Protein AF-A0A9X8YNL9-F1 (afdb_monomer_lite)

Structure (mmCIF, N/CA/C/O backbone):
data_AF-A0A9X8YNL9-F1
#
_entry.id   AF-A0A9X8YNL9-F1
#
loop_
_atom_site.group_PDB
_atom_site.id
_atom_site.type_symbol
_atom_site.label_atom_id
_atom_site.label_alt_id
_atom_site.label_comp_id
_atom_site.label_asym_id
_atom_site.label_entity_id
_atom_site.label_seq_id
_atom_site.pdbx_PDB_ins_code
_atom_site.Cartn_x
_atom_site.Cartn_y
_atom_site.Cartn_z
_atom_site.occupancy
_atom_site.B_iso_or_equiv
_atom_site.auth_seq_id
_atom_site.auth_comp_id
_atom_site.auth_asym_id
_atom_site.auth_atom_id
_atom_site.pdbx_PDB_model_num
ATOM 1 N N . MET A 1 1 ? 21.954 10.786 11.790 1.00 39.81 1 MET A N 1
ATOM 2 C CA . MET A 1 1 ? 21.051 9.618 11.808 1.00 39.81 1 MET A CA 1
ATOM 3 C C . MET A 1 1 ? 20.356 9.562 10.461 1.00 39.81 1 MET A C 1
ATOM 5 O O . MET A 1 1 ? 19.529 10.422 10.198 1.00 39.81 1 MET A O 1
ATOM 9 N N . ALA A 1 2 ? 20.757 8.650 9.575 1.00 42.72 2 ALA A N 1
ATOM 10 C CA . ALA A 1 2 ? 19.936 8.339 8.409 1.00 42.72 2 ALA A CA 1
ATOM 11 C C . ALA A 1 2 ? 18.742 7.529 8.918 1.00 42.72 2 ALA A C 1
ATOM 13 O O . ALA A 1 2 ? 18.936 6.582 9.681 1.00 42.72 2 ALA A O 1
ATOM 14 N N . ASP A 1 3 ? 17.529 7.949 8.576 1.00 45.34 3 ASP A N 1
ATOM 15 C CA . ASP A 1 3 ? 16.328 7.212 8.942 1.00 45.34 3 ASP A CA 1
ATOM 16 C C . ASP A 1 3 ? 16.403 5.835 8.255 1.00 45.34 3 ASP A C 1
ATOM 18 O O . ASP A 1 3 ? 16.490 5.802 7.020 1.00 45.34 3 ASP A O 1
ATOM 22 N N . PRO A 1 4 ? 16.370 4.704 8.988 1.00 55.16 4 PRO A N 1
ATOM 23 C CA . PRO A 1 4 ? 16.346 3.371 8.377 1.00 55.16 4 PRO A CA 1
ATOM 24 C C . PRO A 1 4 ? 15.143 3.188 7.434 1.00 55.16 4 PRO A C 1
ATOM 26 O O . PRO A 1 4 ? 15.117 2.269 6.625 1.00 55.16 4 PRO A O 1
ATOM 29 N N . PHE A 1 5 ? 14.178 4.111 7.495 1.00 51.00 5 PHE A N 1
ATOM 30 C CA . PHE A 1 5 ? 13.055 4.262 6.583 1.00 51.00 5 PHE A CA 1
ATOM 31 C C . PHE A 1 5 ? 13.435 4.683 5.143 1.00 51.00 5 PHE A C 1
ATOM 33 O O . PHE A 1 5 ? 12.734 4.310 4.204 1.00 51.00 5 PHE A O 1
ATOM 40 N N . PHE A 1 6 ? 14.515 5.455 4.940 1.00 49.78 6 PHE A N 1
ATOM 41 C CA . PHE A 1 6 ? 14.955 5.950 3.616 1.00 49.78 6 PHE A CA 1
ATOM 42 C C . PHE A 1 6 ? 16.171 5.211 3.047 1.00 49.78 6 PHE A C 1
ATOM 44 O O . PHE A 1 6 ? 16.524 5.402 1.882 1.00 49.78 6 PHE A O 1
ATOM 51 N N . SER A 1 7 ? 16.817 4.365 3.845 1.00 59.91 7 SER A N 1
ATOM 52 C CA . SER A 1 7 ? 17.977 3.589 3.426 1.00 59.91 7 SER A CA 1
ATOM 53 C C . SER A 1 7 ? 17.596 2.125 3.273 1.00 59.91 7 SER A C 1
ATOM 55 O O . SER A 1 7 ? 17.603 1.393 4.256 1.00 59.91 7 SER A O 1
ATOM 57 N N . LEU A 1 8 ? 17.252 1.750 2.039 1.00 56.25 8 LEU A N 1
ATOM 58 C CA . LEU A 1 8 ? 17.347 0.434 1.389 1.00 56.25 8 LEU A CA 1
ATOM 59 C C . LEU A 1 8 ? 16.299 0.423 0.274 1.00 56.25 8 LEU A C 1
ATOM 61 O O . LEU A 1 8 ? 15.124 0.709 0.501 1.00 56.25 8 LEU A O 1
ATOM 65 N N . VAL A 1 9 ? 16.720 0.121 -0.954 1.00 61.28 9 VAL A N 1
ATOM 66 C CA . VAL A 1 9 ? 15.765 -0.193 -2.020 1.00 61.28 9 VAL A CA 1
ATOM 67 C C . VAL A 1 9 ? 14.949 -1.389 -1.513 1.00 61.28 9 VAL A C 1
ATOM 69 O O . VAL A 1 9 ? 15.551 -2.426 -1.224 1.00 61.28 9 VAL A O 1
ATOM 72 N N . PRO A 1 10 ? 13.622 -1.264 -1.344 1.00 69.44 10 PRO A N 1
ATOM 73 C CA . PRO A 1 10 ? 12.811 -2.356 -0.823 1.00 69.44 10 PRO A CA 1
ATOM 74 C C . PRO A 1 10 ? 12.897 -3.543 -1.773 1.00 69.44 10 PRO A C 1
ATOM 76 O O . PRO A 1 10 ? 13.028 -3.384 -2.995 1.00 69.44 10 PRO A O 1
ATOM 79 N N . SER A 1 11 ? 12.775 -4.752 -1.233 1.00 80.75 11 SER A N 1
ATOM 80 C CA . SER A 1 11 ? 12.670 -5.924 -2.098 1.00 80.75 11 SER A CA 1
ATOM 81 C C . SER A 1 11 ? 11.447 -5.784 -3.018 1.00 80.75 11 SER A C 1
ATOM 83 O O . SER A 1 11 ? 10.412 -5.225 -2.640 1.00 80.75 11 SER A O 1
ATOM 85 N N . ARG A 1 12 ? 11.524 -6.326 -4.240 1.00 80.31 12 ARG A N 1
ATOM 86 C CA . ARG A 1 12 ? 10.379 -6.337 -5.173 1.00 80.31 12 ARG A CA 1
ATOM 87 C C . ARG A 1 12 ? 9.130 -6.968 -4.537 1.00 80.31 12 ARG A C 1
ATOM 89 O O . ARG A 1 12 ? 8.015 -6.546 -4.833 1.00 80.31 12 ARG A O 1
ATOM 96 N N . ALA A 1 13 ? 9.330 -7.939 -3.644 1.00 86.38 13 ALA A N 1
ATOM 97 C CA . ALA A 1 13 ? 8.270 -8.585 -2.879 1.00 86.38 13 ALA A CA 1
ATOM 98 C C . ALA A 1 13 ? 7.611 -7.634 -1.866 1.00 86.38 13 ALA A C 1
ATOM 100 O O . ALA A 1 13 ? 6.387 -7.573 -1.796 1.00 86.38 13 ALA A O 1
ATOM 101 N N . GLU A 1 14 ? 8.401 -6.863 -1.119 1.00 87.69 14 GLU A N 1
ATOM 102 C CA . GLU A 1 14 ? 7.901 -5.878 -0.153 1.00 87.69 14 GLU A CA 1
ATOM 103 C C . GLU A 1 14 ? 7.096 -4.775 -0.841 1.00 87.69 14 GLU A C 1
ATOM 105 O O . GLU A 1 14 ? 5.973 -4.480 -0.435 1.00 87.69 14 GLU A O 1
ATOM 110 N N . ARG A 1 15 ? 7.607 -4.244 -1.960 1.00 89.94 15 ARG A N 1
ATOM 111 C CA . ARG A 1 15 ? 6.866 -3.269 -2.768 1.00 89.94 15 ARG A CA 1
ATOM 112 C C . ARG A 1 15 ? 5.528 -3.829 -3.252 1.00 89.94 15 ARG A C 1
ATOM 114 O O . ARG A 1 15 ? 4.524 -3.124 -3.213 1.00 89.94 15 ARG A O 1
ATOM 121 N N . GLY A 1 16 ? 5.514 -5.088 -3.692 1.00 91.44 16 GLY A N 1
ATOM 122 C CA . GLY A 1 16 ? 4.295 -5.773 -4.122 1.00 91.44 16 GLY A CA 1
ATOM 123 C C . GLY A 1 16 ? 3.256 -5.899 -3.007 1.00 91.44 16 GLY A C 1
ATOM 124 O O . GLY A 1 16 ? 2.080 -5.647 -3.253 1.00 91.44 16 GLY A O 1
ATOM 125 N N . ARG A 1 17 ? 3.688 -6.215 -1.779 1.00 92.62 17 ARG A N 1
ATOM 126 C CA . ARG A 1 17 ? 2.800 -6.283 -0.606 1.00 92.62 17 ARG A CA 1
ATOM 127 C C . ARG A 1 17 ? 2.176 -4.928 -0.290 1.00 92.62 17 ARG A C 1
ATOM 129 O O . ARG A 1 17 ? 0.960 -4.841 -0.236 1.00 92.62 17 ARG A O 1
ATOM 136 N N . VAL A 1 18 ? 2.978 -3.862 -0.214 1.00 92.88 18 VAL A N 1
ATOM 137 C CA . VAL A 1 18 ? 2.456 -2.511 0.067 1.00 92.88 18 VAL A CA 1
ATOM 138 C C . VAL A 1 18 ? 1.454 -2.060 -1.000 1.00 92.88 18 VAL A C 1
ATOM 140 O O . VAL A 1 18 ? 0.424 -1.479 -0.674 1.00 92.88 18 VAL A 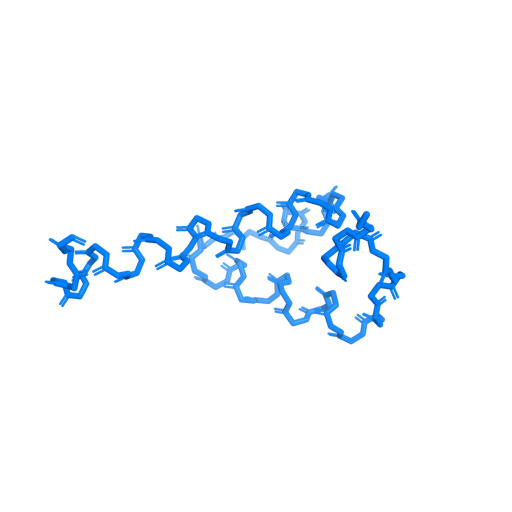O 1
ATOM 143 N N . ILE A 1 19 ? 1.717 -2.349 -2.277 1.00 94.00 19 ILE A N 1
ATOM 144 C CA . ILE A 1 19 ? 0.767 -2.067 -3.363 1.00 94.00 19 ILE A CA 1
ATOM 145 C C . ILE A 1 19 ? -0.540 -2.852 -3.168 1.00 94.00 19 ILE A C 1
ATOM 147 O O . ILE A 1 19 ? -1.618 -2.273 -3.299 1.00 94.00 19 ILE A O 1
ATOM 151 N N . ALA A 1 20 ? -0.467 -4.143 -2.837 1.00 94.19 20 ALA A N 1
ATOM 152 C CA . ALA A 1 20 ? -1.648 -4.966 -2.574 1.00 94.19 20 ALA A CA 1
ATOM 153 C C . ALA A 1 20 ? -2.459 -4.443 -1.372 1.00 94.19 20 ALA A C 1
ATOM 155 O O . ALA A 1 20 ? -3.675 -4.291 -1.466 1.00 94.19 20 ALA A O 1
ATOM 156 N N . ASP A 1 21 ? -1.787 -4.078 -0.281 1.00 94.12 21 ASP A N 1
ATOM 157 C CA . ASP A 1 21 ? -2.434 -3.551 0.922 1.00 94.12 21 ASP A CA 1
ATOM 158 C C . ASP A 1 21 ? -3.138 -2.215 0.639 1.00 94.12 21 ASP A C 1
ATOM 160 O O . ASP A 1 21 ? -4.284 -2.006 1.041 1.00 94.12 21 ASP A O 1
ATOM 164 N N . LEU A 1 22 ? -2.487 -1.318 -0.110 1.00 94.38 22 LEU A N 1
ATOM 165 C CA . LEU A 1 22 ? -3.057 -0.021 -0.485 1.00 94.38 22 LEU A CA 1
ATOM 166 C C . LEU A 1 22 ? -4.224 -0.145 -1.460 1.00 94.38 22 LEU A C 1
ATOM 168 O O . LEU A 1 22 ? -5.237 0.529 -1.280 1.00 94.38 22 LEU A O 1
ATOM 172 N N . THR A 1 23 ? -4.100 -1.004 -2.474 1.00 95.75 23 THR A N 1
ATOM 173 C CA . THR A 1 23 ? -5.195 -1.261 -3.425 1.00 95.75 23 THR A CA 1
ATOM 174 C C . THR A 1 23 ? -6.412 -1.838 -2.718 1.00 95.75 23 THR A C 1
ATOM 176 O O . THR A 1 23 ? -7.526 -1.382 -2.964 1.00 95.75 23 THR A O 1
ATOM 179 N N . PHE A 1 24 ? -6.212 -2.751 -1.766 1.00 94.19 24 PHE A N 1
ATOM 180 C CA . PHE A 1 24 ? -7.293 -3.277 -0.943 1.00 94.19 24 PHE A CA 1
ATOM 181 C C . PHE A 1 24 ? -7.919 -2.203 -0.038 1.00 94.19 24 PHE A C 1
ATOM 183 O O . PHE A 1 24 ? -9.139 -2.028 -0.042 1.00 94.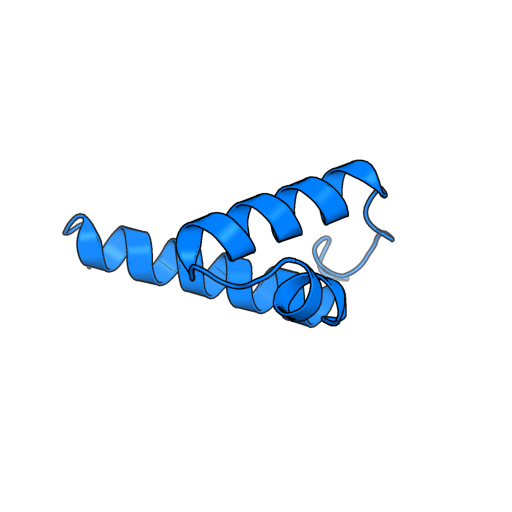19 24 PHE A O 1
ATOM 190 N N . PHE A 1 25 ? -7.104 -1.453 0.712 1.00 94.69 25 PHE A N 1
ATOM 191 C CA . PHE A 1 25 ? -7.589 -0.480 1.696 1.00 94.69 25 PHE A CA 1
ATOM 192 C C . PHE A 1 25 ? -8.320 0.707 1.054 1.00 94.69 25 PHE A C 1
ATOM 194 O O . PHE A 1 25 ? -9.409 1.077 1.497 1.00 94.69 25 PHE A O 1
ATOM 201 N N . TYR A 1 26 ? -7.737 1.297 0.007 1.00 94.25 26 TYR A N 1
ATOM 202 C CA . TYR A 1 26 ? -8.283 2.475 -0.674 1.00 94.25 26 TYR A CA 1
ATOM 203 C C . TYR A 1 26 ? -9.208 2.138 -1.848 1.00 94.25 26 TYR A C 1
ATOM 205 O O . TYR A 1 26 ? -9.776 3.049 -2.449 1.00 94.25 26 TYR A O 1
ATOM 213 N N . ARG A 1 27 ? -9.387 0.847 -2.166 1.00 94.81 27 ARG A N 1
ATOM 214 C CA . ARG A 1 27 ? -10.120 0.368 -3.352 1.00 94.81 27 ARG A CA 1
ATOM 215 C C . ARG A 1 27 ? -9.565 0.926 -4.665 1.00 94.81 27 ARG A C 1
ATOM 217 O O . ARG A 1 27 ? -10.316 1.181 -5.603 1.00 94.81 27 ARG A O 1
ATOM 224 N N . TRP A 1 28 ? -8.252 1.116 -4.716 1.00 93.62 28 TRP A N 1
ATOM 225 C CA . TRP A 1 28 ? -7.554 1.548 -5.920 1.00 93.62 28 TRP A CA 1
ATOM 226 C C . TRP A 1 28 ? -7.348 0.392 -6.892 1.00 93.62 28 TRP A C 1
ATOM 228 O O . TRP A 1 28 ? -7.163 -0.761 -6.496 1.00 93.62 28 TRP A O 1
ATOM 238 N N . GLY A 1 29 ? -7.301 0.718 -8.176 1.00 91.56 29 GLY A N 1
ATOM 239 C CA . GLY A 1 29 ? -6.807 -0.170 -9.210 1.00 91.56 29 GLY A CA 1
ATOM 240 C C . GLY A 1 29 ? -5.294 -0.412 -9.092 1.00 91.56 29 GLY A C 1
ATOM 241 O O . GLY A 1 29 ? -4.550 0.414 -8.553 1.00 91.56 29 GLY A O 1
ATOM 242 N N . PRO A 1 30 ? -4.788 -1.524 -9.658 1.00 84.75 30 PRO A N 1
ATOM 243 C CA . PRO A 1 30 ? -3.365 -1.867 -9.610 1.00 84.75 30 PRO A CA 1
ATOM 244 C C . PRO A 1 30 ? -2.468 -0.816 -10.284 1.00 84.75 30 PRO A C 1
ATOM 246 O O . PRO A 1 30 ? -1.320 -0.640 -9.879 1.00 84.75 30 PRO A O 1
ATOM 249 N N . ALA A 1 31 ? -2.985 -0.092 -11.282 1.00 87.81 31 ALA A N 1
ATOM 250 C CA . ALA A 1 31 ? -2.259 0.984 -11.952 1.00 87.81 31 ALA A CA 1
ATOM 251 C C . ALA A 1 31 ? -2.060 2.213 -11.050 1.00 87.81 31 ALA A C 1
ATOM 253 O O . ALA A 1 31 ? -0.976 2.793 -11.042 1.00 87.81 31 ALA A O 1
ATOM 254 N N . GLU A 1 32 ? -3.070 2.579 -10.258 1.00 90.06 32 GLU A N 1
ATOM 255 C CA . GLU A 1 32 ? -3.020 3.746 -9.371 1.00 90.06 32 GLU A CA 1
ATOM 256 C C . GLU A 1 32 ? -1.908 3.582 -8.331 1.00 90.06 32 GLU A C 1
ATOM 258 O O . GLU A 1 32 ? -0.993 4.401 -8.278 1.00 90.06 32 GLU A O 1
ATOM 263 N N . ALA A 1 33 ? -1.900 2.469 -7.591 1.00 88.62 33 ALA A N 1
ATOM 264 C CA . ALA A 1 33 ? -0.836 2.175 -6.631 1.00 88.62 33 ALA A CA 1
ATOM 265 C C . ALA A 1 33 ? 0.510 1.858 -7.312 1.00 88.62 33 ALA A C 1
ATOM 267 O O . ALA A 1 33 ? 1.564 2.272 -6.831 1.00 88.62 33 ALA A O 1
ATOM 268 N N . GLY A 1 34 ? 0.499 1.146 -8.443 1.00 89.12 34 GLY A N 1
ATOM 269 C CA . GLY A 1 34 ? 1.715 0.766 -9.167 1.00 89.12 34 GLY A CA 1
ATOM 270 C C . GLY A 1 34 ? 2.512 1.957 -9.707 1.00 89.12 34 GLY A C 1
ATOM 271 O O . GLY A 1 34 ? 3.742 1.888 -9.765 1.00 89.12 34 GLY A O 1
ATOM 272 N N . SER A 1 35 ? 1.822 3.052 -10.045 1.00 93.88 35 SER A N 1
ATOM 273 C CA . SER A 1 35 ? 2.422 4.295 -10.547 1.00 93.88 35 SER A CA 1
ATOM 274 C C . SER A 1 35 ? 3.175 5.109 -9.486 1.00 93.88 35 SER A C 1
ATOM 276 O O . SER A 1 35 ? 3.981 5.976 -9.828 1.00 93.88 35 SER A O 1
ATOM 278 N N . LEU A 1 36 ? 2.954 4.827 -8.199 1.00 92.31 36 LEU A N 1
ATOM 279 C CA . LEU A 1 36 ? 3.547 5.587 -7.105 1.00 92.31 36 LEU A CA 1
ATOM 280 C C . LEU A 1 36 ? 5.023 5.228 -6.896 1.00 92.31 36 LEU A C 1
ATOM 282 O O . LEU A 1 36 ? 5.446 4.070 -6.975 1.00 92.31 36 LEU A O 1
ATOM 286 N N . SER A 1 37 ? 5.828 6.233 -6.564 1.00 92.75 37 SER A N 1
ATOM 287 C CA . SER A 1 37 ? 7.190 6.027 -6.068 1.00 92.75 37 SER A CA 1
ATOM 288 C C . SER A 1 37 ? 7.178 5.358 -4.687 1.00 92.75 37 SER A C 1
ATOM 290 O O . SER A 1 37 ? 6.182 5.392 -3.963 1.00 92.75 37 SER A O 1
ATOM 292 N N . TRP A 1 38 ? 8.303 4.760 -4.286 1.00 89.94 38 TRP A N 1
ATOM 293 C CA . TRP A 1 38 ? 8.399 4.107 -2.977 1.00 89.94 38 TRP A CA 1
ATOM 294 C C . TRP A 1 38 ? 8.099 5.045 -1.788 1.00 89.94 38 TRP A C 1
ATOM 296 O O . TRP A 1 38 ? 7.292 4.663 -0.939 1.00 89.94 38 TRP A O 1
ATOM 306 N N . PRO A 1 39 ? 8.615 6.293 -1.741 1.00 92.00 39 PRO A N 1
ATOM 307 C CA . PRO A 1 39 ? 8.242 7.236 -0.686 1.00 92.00 39 PRO A CA 1
ATOM 308 C C . PRO A 1 39 ? 6.740 7.549 -0.645 1.00 92.00 39 PRO A C 1
ATOM 310 O O . PRO A 1 39 ? 6.169 7.685 0.436 1.00 92.00 39 PRO A O 1
ATOM 313 N N . GLN A 1 40 ? 6.080 7.625 -1.806 1.00 94.31 40 GLN A N 1
ATOM 314 C CA . GLN A 1 40 ? 4.635 7.859 -1.884 1.00 94.31 40 GLN A CA 1
ATOM 315 C C . GLN A 1 40 ? 3.836 6.654 -1.373 1.00 94.31 40 GLN A C 1
ATOM 317 O O . GLN A 1 40 ? 2.902 6.839 -0.597 1.00 94.31 40 GLN A O 1
ATOM 322 N N . LEU A 1 41 ? 4.222 5.429 -1.753 1.00 93.38 41 LEU A N 1
ATOM 323 C CA . LEU A 1 41 ? 3.610 4.194 -1.245 1.00 93.38 41 LEU A CA 1
ATOM 324 C C . LEU A 1 41 ? 3.679 4.131 0.286 1.00 93.38 41 LEU A C 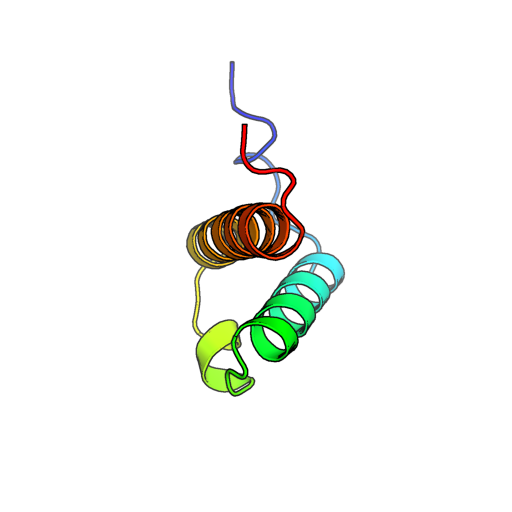1
ATOM 326 O O . LEU A 1 41 ? 2.675 3.894 0.954 1.00 93.38 41 LEU A O 1
ATOM 330 N N . LEU A 1 42 ? 4.848 4.421 0.853 1.00 92.31 42 LEU A N 1
ATOM 331 C CA . LEU A 1 42 ? 5.043 4.442 2.300 1.00 92.31 42 LEU A CA 1
ATOM 332 C C . LEU A 1 42 ? 4.217 5.527 3.001 1.00 92.31 42 LEU A C 1
ATOM 334 O O . LEU A 1 42 ? 3.676 5.292 4.085 1.00 92.31 42 LEU A O 1
ATOM 338 N N . TRP A 1 43 ? 4.100 6.711 2.397 1.00 95.00 43 TRP A N 1
ATOM 339 C CA . TRP A 1 43 ? 3.265 7.782 2.935 1.00 95.00 43 TRP A CA 1
ATOM 340 C C . TRP A 1 43 ? 1.791 7.369 2.990 1.00 95.00 43 TRP A C 1
ATOM 342 O O . TRP A 1 43 ? 1.158 7.503 4.039 1.00 95.00 43 TRP A O 1
ATOM 352 N N . TRP A 1 44 ? 1.270 6.796 1.903 1.00 95.38 44 TRP A N 1
ATOM 353 C CA . TRP A 1 44 ? -0.103 6.294 1.850 1.00 95.38 44 TRP A CA 1
ATOM 354 C C . TRP A 1 44 ? -0.336 5.136 2.815 1.00 95.38 44 TRP A C 1
ATOM 356 O O . TRP A 1 44 ? -1.374 5.089 3.467 1.00 95.38 44 TRP A O 1
ATOM 366 N N . HIS A 1 45 ? 0.648 4.254 2.995 1.00 94.44 45 HIS A N 1
ATOM 367 C CA . HIS A 1 45 ? 0.553 3.170 3.971 1.00 94.44 45 HIS A CA 1
ATOM 368 C C . HIS A 1 45 ? 0.439 3.717 5.404 1.00 94.44 45 HIS A C 1
ATOM 370 O O . HIS A 1 45 ? -0.405 3.272 6.181 1.00 94.44 45 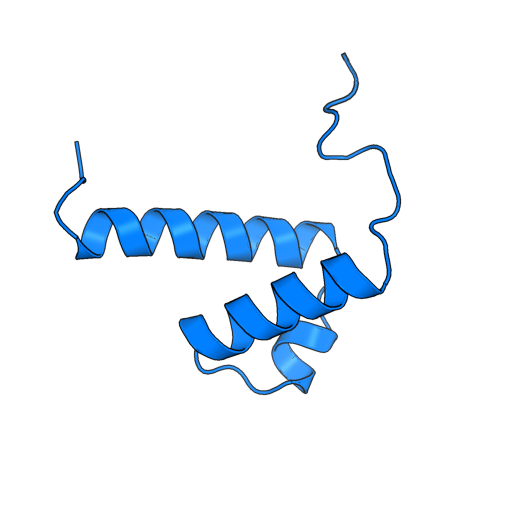HIS A O 1
ATOM 376 N N . LYS A 1 46 ? 1.213 4.757 5.751 1.00 94.25 46 LYS A N 1
ATOM 377 C CA . LYS A 1 46 ? 1.069 5.462 7.039 1.00 94.25 46 LYS A CA 1
ATOM 378 C C . LYS A 1 46 ? -0.318 6.093 7.201 1.00 94.25 46 LYS A C 1
ATOM 380 O O . LYS A 1 46 ? -0.883 6.024 8.293 1.00 94.25 46 LYS A O 1
ATOM 385 N N . GLN A 1 47 ? -0.881 6.679 6.141 1.00 95.50 47 GLN A N 1
ATOM 386 C CA . GLN A 1 47 ? -2.245 7.215 6.190 1.00 95.50 47 GLN A CA 1
ATOM 387 C C . GLN A 1 47 ? -3.283 6.108 6.394 1.00 95.50 47 GLN A C 1
ATOM 389 O O . GLN A 1 47 ? -4.184 6.285 7.211 1.00 95.50 47 GLN A O 1
ATOM 394 N N . ALA A 1 48 ? -3.134 4.958 5.733 1.00 94.38 48 ALA A N 1
ATOM 395 C CA . ALA A 1 48 ? -4.029 3.819 5.908 1.00 94.38 48 ALA A CA 1
ATOM 396 C C . ALA A 1 48 ? -4.042 3.340 7.365 1.00 94.38 48 ALA A C 1
ATOM 398 O O . ALA A 1 48 ? -5.110 3.206 7.961 1.00 94.38 48 ALA A O 1
ATOM 399 N N . VAL A 1 49 ? -2.863 3.190 7.980 1.00 92.31 49 VAL A N 1
ATOM 400 C CA . VAL A 1 49 ? -2.733 2.842 9.406 1.00 92.31 49 VAL A CA 1
ATOM 401 C C . VAL A 1 49 ? -3.412 3.882 10.298 1.00 92.31 49 VAL A C 1
ATOM 403 O O . VAL A 1 49 ? -4.171 3.517 11.195 1.00 92.31 49 VAL A O 1
ATOM 406 N N . ARG A 1 50 ? -3.180 5.177 10.049 1.00 92.00 50 ARG A N 1
ATOM 407 C CA . ARG A 1 50 ? -3.802 6.268 10.815 1.00 92.00 50 ARG A CA 1
ATOM 408 C C . ARG A 1 50 ? -5.330 6.236 10.713 1.00 92.00 50 ARG A C 1
ATOM 410 O O . ARG A 1 50 ? -6.004 6.323 11.732 1.00 92.00 50 ARG A O 1
ATOM 417 N N . ILE A 1 51 ? -5.874 6.088 9.506 1.00 92.00 51 ILE A N 1
ATOM 418 C CA . ILE A 1 51 ? -7.323 6.014 9.272 1.00 92.00 51 ILE A CA 1
ATOM 419 C C . ILE A 1 51 ? -7.905 4.765 9.936 1.00 92.00 51 ILE A C 1
ATOM 421 O O . ILE A 1 51 ? -8.963 4.845 10.550 1.00 92.00 51 ILE A O 1
ATOM 425 N N . ASN A 1 52 ? -7.224 3.621 9.847 1.00 90.44 52 ASN A N 1
ATOM 426 C CA . ASN A 1 52 ? -7.686 2.380 10.463 1.00 90.44 52 ASN A CA 1
ATOM 427 C C . ASN A 1 52 ? -7.791 2.500 11.991 1.00 90.44 52 ASN A C 1
ATOM 429 O O . ASN A 1 52 ? -8.799 2.092 12.557 1.00 90.44 52 ASN A O 1
ATOM 433 N N . LYS A 1 53 ? -6.806 3.134 12.643 1.00 89.56 53 LYS A N 1
ATOM 434 C CA . LYS A 1 53 ? -6.863 3.443 14.084 1.00 89.56 53 LYS A CA 1
ATOM 435 C C . LYS A 1 53 ? -8.064 4.320 14.437 1.00 89.56 53 LYS A C 1
ATOM 437 O O . LYS A 1 53 ? -8.815 3.985 15.343 1.00 89.56 53 LYS 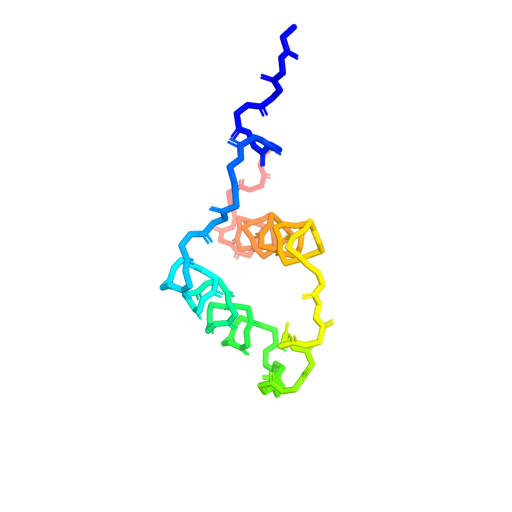A O 1
ATOM 442 N N . ILE A 1 54 ? -8.296 5.387 13.664 1.00 91.12 54 ILE A N 1
ATOM 443 C CA . ILE A 1 54 ? -9.464 6.267 13.846 1.00 91.12 54 ILE A CA 1
ATOM 444 C C . ILE A 1 54 ? -10.774 5.475 13.699 1.00 91.12 54 ILE A C 1
ATOM 446 O O . ILE A 1 54 ? -11.691 5.654 14.493 1.00 91.12 54 ILE A O 1
ATOM 450 N N . ARG A 1 55 ? -10.867 4.573 12.711 1.00 87.25 55 ARG A N 1
ATOM 451 C CA . ARG A 1 55 ? -12.065 3.745 12.473 1.00 87.25 55 ARG A CA 1
ATOM 452 C C . ARG A 1 55 ? -12.342 2.741 13.591 1.00 87.25 55 ARG A C 1
ATOM 454 O O . ARG A 1 55 ? -13.505 2.436 13.825 1.00 87.25 55 ARG A O 1
ATOM 461 N N . ASN A 1 56 ? -11.301 2.240 14.249 1.00 85.69 56 ASN A N 1
ATOM 462 C CA . ASN A 1 56 ? -11.425 1.263 15.331 1.00 85.69 56 ASN A CA 1
ATOM 463 C C . ASN A 1 56 ? -11.647 1.902 16.708 1.00 85.69 56 ASN A C 1
ATOM 465 O O . ASN A 1 56 ? -11.812 1.178 17.682 1.00 85.69 56 ASN A O 1
ATOM 469 N N . GLY A 1 57 ? -11.689 3.236 16.797 1.00 74.44 57 GLY A N 1
ATOM 470 C CA . GLY A 1 57 ? -11.872 3.934 18.069 1.00 74.44 57 GLY A CA 1
ATOM 471 C C . GLY A 1 57 ? -10.601 4.032 18.916 1.00 74.44 57 GLY A C 1
ATOM 472 O O . GLY A 1 57 ? -10.672 4.541 20.026 1.00 74.44 57 GLY A O 1
ATOM 473 N N . ASP A 1 58 ? -9.439 3.650 18.378 1.00 66.62 58 ASP A N 1
ATOM 474 C CA . ASP A 1 58 ? -8.123 3.798 19.025 1.00 66.62 58 ASP A CA 1
ATOM 475 C C . ASP A 1 58 ? -7.564 5.230 18.866 1.00 66.62 58 ASP A C 1
ATOM 477 O O . ASP A 1 58 ? -6.353 5.445 18.764 1.00 66.62 58 ASP A O 1
ATOM 481 N N . GLY A 1 59 ? -8.454 6.213 18.720 1.00 58.78 59 GLY A N 1
ATOM 482 C CA . GLY A 1 59 ? -8.121 7.615 18.506 1.00 58.78 59 GLY A CA 1
ATOM 483 C C . GLY A 1 59 ? -8.023 8.376 19.822 1.00 58.78 59 GLY A C 1
ATOM 484 O O . GLY A 1 59 ? -8.950 9.111 20.148 1.00 58.78 59 GLY A O 1
ATOM 485 N N . GLU A 1 60 ? -6.904 8.212 20.526 1.00 46.66 60 GLU A N 1
ATOM 486 C CA . GLU A 1 60 ? -6.385 9.170 21.519 1.00 46.66 60 GLU A CA 1
ATOM 487 C C . GLU A 1 60 ? -5.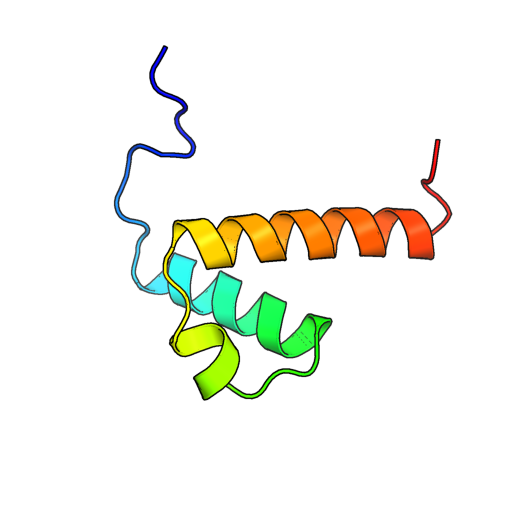132 9.867 20.970 1.00 46.66 60 GLU A C 1
ATOM 489 O O . GLU A 1 60 ? -4.263 9.171 20.386 1.00 46.66 60 GLU A O 1
#

Foldseek 3Di:
DPDPLPPDDDDPVVLVVLLVVLCVQVVDDSCVSVVDDPVRSVVSSVVSVVVVCVVVVVDD

pLDDT: mean 83.09, std 16.26, range [39.81, 95.75]

Secondary structure (DSSP, 8-state):
---TTTSSPPPHHHHHHHHHHHHHHHT--HHHHHTS-HHHHHHHHHHHHHHHHHHTT---

Sequence (60 aa):
MADPFFSLVPSRAERGRVIADLTFFYRWGPAEAGSLSWPQLLWWHKQAVRINKIRNGDGE

Radius of gyration: 12.78 Å; chains: 1; bounding box: 33×18×34 Å

Organism: Serratia marcescens (NCBI:txid615)